Protein AF-A0A949Y9H6-F1 (afdb_monomer_lite)

Structure (mmCIF, N/CA/C/O backbone):
data_AF-A0A949Y9H6-F1
#
_entry.id   AF-A0A949Y9H6-F1
#
loop_
_atom_site.group_PDB
_atom_site.id
_atom_site.type_symbol
_atom_site.label_atom_id
_atom_site.label_alt_id
_atom_site.label_comp_id
_atom_site.label_asym_id
_atom_site.label_entity_id
_atom_site.label_seq_id
_atom_site.pdbx_PDB_ins_code
_atom_site.Cartn_x
_atom_site.Cartn_y
_atom_site.Cartn_z
_atom_site.occupancy
_atom_site.B_iso_or_equiv
_atom_site.auth_seq_id
_atom_site.auth_comp_id
_atom_site.auth_asym_id
_atom_site.auth_atom_id
_atom_site.pdbx_PDB_model_num
ATOM 1 N N . MET A 1 1 ? -14.222 -6.200 14.059 1.00 58.75 1 MET A N 1
ATOM 2 C CA . MET A 1 1 ? -14.050 -4.733 14.048 1.00 58.75 1 MET A CA 1
ATOM 3 C C . MET A 1 1 ? -12.637 -4.454 14.512 1.00 58.75 1 MET A C 1
ATOM 5 O O . MET A 1 1 ? -12.240 -5.049 15.506 1.00 58.75 1 MET A O 1
ATOM 9 N N . SER A 1 2 ? -11.886 -3.640 13.776 1.00 62.31 2 SER A N 1
ATOM 10 C CA . SER A 1 2 ? -10.478 -3.352 14.056 1.00 62.31 2 SER A CA 1
ATOM 11 C C . SER A 1 2 ? -10.312 -1.855 14.305 1.00 62.31 2 SER A C 1
ATOM 13 O O . SER A 1 2 ? -10.803 -1.039 13.527 1.00 62.31 2 SER A O 1
ATOM 15 N N . SER A 1 3 ? -9.654 -1.491 15.401 1.00 71.50 3 SER A N 1
ATOM 16 C CA . SER A 1 3 ? -9.093 -0.152 15.594 1.00 71.50 3 SER A CA 1
ATOM 17 C C . SER A 1 3 ? -7.696 -0.128 14.980 1.00 71.50 3 SER A C 1
ATOM 19 O O . SER A 1 3 ? -6.914 -1.038 15.250 1.00 71.50 3 SER A O 1
ATOM 21 N N . PHE A 1 4 ? -7.379 0.894 14.187 1.00 81.38 4 PHE A N 1
ATOM 22 C CA . PHE A 1 4 ? -6.066 1.047 13.563 1.00 81.38 4 PHE A CA 1
ATOM 23 C C . PHE A 1 4 ? -5.512 2.443 13.839 1.00 81.38 4 PHE A C 1
ATOM 25 O O . PHE A 1 4 ? -6.183 3.454 13.609 1.00 81.38 4 PHE A O 1
ATOM 32 N N . GLN A 1 5 ? -4.284 2.480 14.345 1.00 85.75 5 GLN A N 1
ATOM 33 C CA . GLN A 1 5 ? -3.508 3.698 14.511 1.00 85.75 5 GLN A CA 1
ATOM 34 C C . GLN A 1 5 ? -2.097 3.461 13.996 1.00 85.75 5 GLN A C 1
ATOM 36 O O . GLN A 1 5 ? -1.432 2.503 14.383 1.00 85.75 5 GLN A O 1
ATOM 41 N N . ALA A 1 6 ? -1.644 4.387 13.165 1.00 88.38 6 ALA A N 1
ATOM 42 C CA . ALA A 1 6 ? -0.269 4.500 12.730 1.00 88.38 6 ALA A CA 1
ATOM 43 C C . ALA A 1 6 ? 0.172 5.941 12.981 1.00 88.38 6 ALA A C 1
ATOM 45 O O . ALA A 1 6 ? -0.481 6.879 12.527 1.00 88.38 6 ALA A O 1
ATOM 46 N N . VAL A 1 7 ? 1.260 6.128 13.723 1.00 91.12 7 VAL A N 1
ATOM 47 C CA . VAL A 1 7 ? 1.805 7.454 14.034 1.00 91.12 7 VAL A CA 1
ATOM 48 C C . VAL A 1 7 ? 3.239 7.487 13.543 1.00 91.12 7 VAL A C 1
ATOM 50 O O . VAL A 1 7 ? 4.058 6.700 14.010 1.00 91.12 7 VAL A O 1
ATOM 53 N N . ASN A 1 8 ? 3.528 8.381 12.595 1.00 91.69 8 ASN A N 1
ATOM 54 C CA . ASN A 1 8 ? 4.834 8.491 11.939 1.00 91.69 8 ASN A CA 1
ATOM 55 C C . ASN A 1 8 ? 5.367 7.137 11.430 1.00 91.69 8 ASN A C 1
ATOM 57 O O . ASN A 1 8 ? 6.554 6.836 11.555 1.00 91.69 8 ASN A O 1
ATOM 61 N N . ALA A 1 9 ? 4.481 6.305 10.880 1.00 94.75 9 ALA A N 1
ATOM 62 C CA . ALA A 1 9 ? 4.837 4.984 10.385 1.00 94.75 9 ALA A CA 1
ATOM 63 C C . ALA A 1 9 ? 5.534 5.075 9.022 1.00 94.75 9 ALA A C 1
ATOM 65 O O . ALA A 1 9 ? 5.258 5.973 8.223 1.00 94.75 9 ALA A O 1
ATOM 66 N N . SER A 1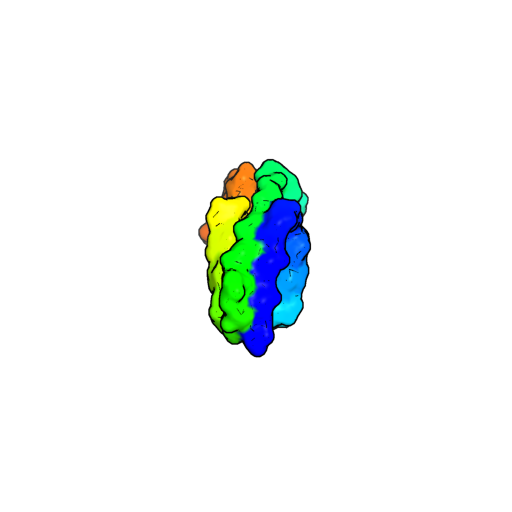 10 ? 6.422 4.124 8.730 1.00 95.88 10 SER A N 1
ATOM 67 C CA . SER A 1 10 ? 6.996 3.997 7.390 1.00 95.88 10 SER A CA 1
ATOM 68 C C . SER A 1 10 ? 5.953 3.466 6.404 1.00 95.88 10 SER A C 1
ATOM 70 O O . SER A 1 10 ? 5.004 2.774 6.787 1.00 95.88 10 SER A O 1
ATOM 72 N N . VAL A 1 11 ? 6.151 3.744 5.112 1.00 96.31 11 VAL A N 1
ATOM 73 C CA . VAL A 1 11 ? 5.305 3.182 4.050 1.00 96.31 11 VAL A CA 1
ATOM 74 C C . VAL A 1 11 ? 5.291 1.649 4.090 1.00 96.31 11 VAL A C 1
ATOM 76 O O . VAL A 1 11 ? 4.235 1.051 3.918 1.00 96.31 11 VAL A O 1
ATOM 79 N N . ASP A 1 12 ? 6.416 1.000 4.404 1.00 95.88 12 ASP A N 1
ATOM 80 C CA . ASP A 1 12 ? 6.486 -0.460 4.514 1.00 95.88 12 ASP A CA 1
ATOM 81 C C . ASP A 1 12 ? 5.586 -1.024 5.612 1.00 95.88 12 ASP A C 1
ATOM 83 O O . ASP A 1 12 ? 4.917 -2.030 5.379 1.00 95.88 12 ASP A O 1
ATOM 87 N N . SER A 1 13 ? 5.516 -0.366 6.774 1.00 95.81 13 SER A N 1
ATOM 88 C CA . SER A 1 13 ? 4.618 -0.782 7.856 1.00 95.81 13 SER A CA 1
ATOM 89 C C . SER A 1 13 ? 3.147 -0.647 7.457 1.00 95.81 13 SER A C 1
ATOM 91 O O . SER A 1 13 ? 2.351 -1.540 7.739 1.00 95.81 13 SER A O 1
ATOM 93 N N . ILE A 1 14 ? 2.784 0.434 6.756 1.00 97.00 14 ILE A N 1
ATOM 94 C CA . ILE A 1 14 ? 1.417 0.624 6.246 1.00 97.00 14 ILE A CA 1
ATOM 95 C C . ILE A 1 14 ? 1.066 -0.436 5.193 1.00 97.00 14 ILE A C 1
ATOM 97 O O . ILE A 1 14 ? -0.028 -0.999 5.219 1.00 97.00 14 ILE A O 1
ATOM 101 N N . LEU A 1 15 ? 1.994 -0.740 4.282 1.00 97.25 15 LEU A N 1
ATOM 102 C CA . LEU A 1 15 ? 1.795 -1.756 3.249 1.00 97.25 15 LEU A CA 1
ATOM 103 C C . LEU A 1 15 ? 1.692 -3.168 3.833 1.00 97.25 15 LEU A C 1
ATOM 105 O O . LEU A 1 15 ? 0.904 -3.966 3.336 1.00 97.25 15 LEU A O 1
ATOM 109 N N . GLN A 1 16 ? 2.439 -3.472 4.895 1.00 96.31 16 GLN A N 1
ATOM 110 C CA . GLN A 1 16 ? 2.328 -4.753 5.592 1.00 96.31 16 GLN A CA 1
ATOM 111 C C . GLN A 1 16 ? 0.933 -4.938 6.206 1.00 96.31 16 GLN A C 1
ATOM 113 O O . GLN A 1 16 ? 0.344 -6.009 6.070 1.00 96.31 16 GLN A O 1
ATOM 118 N N . GLU A 1 17 ? 0.375 -3.901 6.837 1.00 95.06 17 GLU A N 1
ATOM 119 C CA . GLU A 1 17 ? -1.004 -3.945 7.340 1.00 95.06 17 GLU A CA 1
ATOM 120 C C . GLU A 1 17 ? -2.000 -4.145 6.188 1.00 95.06 17 GLU A C 1
ATOM 122 O O . GLU A 1 17 ? -2.891 -4.992 6.261 1.00 95.06 17 GLU A O 1
ATOM 127 N N . TYR A 1 18 ? -1.832 -3.401 5.092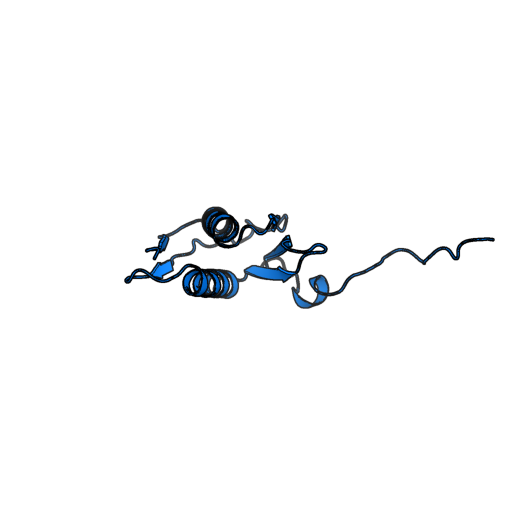 1.00 96.25 18 TYR A N 1
ATOM 128 C CA . TYR A 1 18 ? -2.681 -3.531 3.908 1.00 96.25 18 TYR A CA 1
ATOM 129 C C . TYR A 1 18 ? -2.672 -4.960 3.338 1.00 96.25 18 TYR A C 1
ATOM 131 O O . TYR A 1 18 ? -3.732 -5.521 3.044 1.00 96.25 18 TYR A O 1
ATOM 139 N N . GLU A 1 19 ? -1.494 -5.574 3.220 1.00 96.50 19 GLU A N 1
ATOM 140 C CA . GLU A 1 19 ? -1.321 -6.963 2.781 1.00 96.50 19 GLU A CA 1
ATOM 141 C C . GLU A 1 19 ? -2.021 -7.947 3.727 1.00 96.50 19 GLU A C 1
ATOM 143 O O . GLU A 1 19 ? -2.733 -8.837 3.267 1.00 96.50 19 GLU A O 1
ATOM 148 N N . GLN A 1 20 ? -1.920 -7.754 5.045 1.00 94.88 20 GLN A N 1
ATOM 149 C CA . GLN A 1 20 ? -2.608 -8.605 6.024 1.00 94.88 20 GLN A CA 1
ATOM 150 C C . GLN A 1 20 ? -4.135 -8.470 5.971 1.00 94.88 20 GLN A C 1
ATOM 152 O O . GLN A 1 20 ? -4.854 -9.460 6.130 1.00 94.88 20 GLN A O 1
ATOM 157 N N . LEU A 1 21 ? -4.647 -7.258 5.744 1.00 94.12 21 LEU A N 1
ATOM 158 C CA . LEU A 1 21 ? -6.086 -6.998 5.672 1.00 94.12 21 LEU A CA 1
ATOM 159 C C . LEU A 1 21 ? -6.716 -7.532 4.384 1.00 94.12 21 LEU A C 1
ATOM 161 O O . LEU A 1 21 ? -7.851 -8.015 4.419 1.00 94.12 21 LEU A O 1
ATOM 165 N N . THR A 1 22 ? -6.001 -7.430 3.262 1.00 94.81 22 THR A N 1
ATOM 166 C CA . THR A 1 22 ? -6.509 -7.795 1.929 1.00 94.81 22 THR A CA 1
ATOM 167 C C . THR A 1 22 ? -6.144 -9.219 1.509 1.00 94.81 22 THR A C 1
ATOM 169 O O . THR A 1 22 ? -6.871 -9.833 0.729 1.00 94.81 22 THR A O 1
ATOM 172 N N . GLY A 1 23 ? -5.036 -9.758 2.023 1.00 96.00 23 GLY A N 1
ATOM 173 C CA . GLY A 1 23 ? -4.435 -11.008 1.560 1.00 96.00 23 GLY A CA 1
ATOM 174 C C . GLY A 1 23 ? -3.808 -10.911 0.165 1.00 96.00 23 GLY A C 1
ATOM 175 O O . GLY A 1 23 ? -3.580 -11.948 -0.460 1.00 96.00 23 GLY A O 1
ATOM 176 N N . ASN A 1 24 ? -3.587 -9.696 -0.349 1.00 96.56 24 ASN A N 1
ATOM 177 C CA . ASN A 1 24 ? -2.985 -9.469 -1.659 1.00 96.56 24 ASN A CA 1
ATOM 178 C C . ASN A 1 24 ? -1.460 -9.484 -1.571 1.00 96.56 24 ASN A C 1
ATOM 180 O O . ASN A 1 24 ? -0.895 -8.810 -0.717 1.00 96.56 24 ASN A O 1
ATOM 184 N N . ALA A 1 25 ? -0.796 -10.147 -2.516 1.00 97.25 25 ALA A N 1
ATOM 185 C CA . ALA A 1 25 ?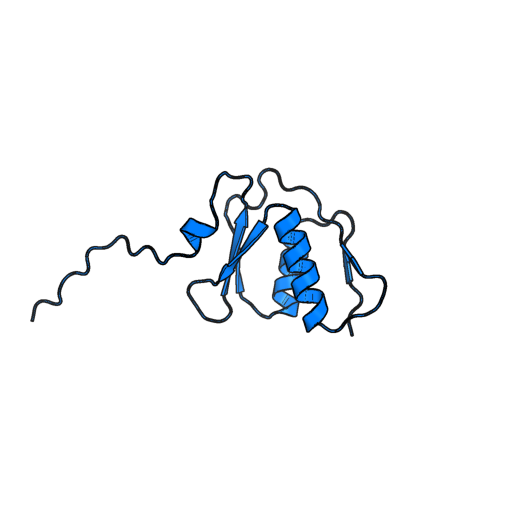 0.653 -10.057 -2.651 1.00 97.25 25 ALA A CA 1
ATOM 186 C C . ALA A 1 25 ? 1.056 -8.696 -3.243 1.00 97.25 25 ALA A C 1
ATOM 188 O O . ALA A 1 25 ? 0.536 -8.279 -4.287 1.00 97.25 25 ALA A O 1
ATOM 189 N N . LEU A 1 26 ? 2.000 -8.012 -2.592 1.00 97.44 26 LEU A N 1
ATOM 190 C CA . LEU A 1 26 ? 2.450 -6.681 -3.006 1.00 97.44 26 LEU A CA 1
ATOM 191 C C . LEU A 1 26 ? 3.733 -6.727 -3.845 1.00 97.44 26 LEU A C 1
ATOM 193 O O . LEU A 1 26 ? 4.777 -7.197 -3.397 1.00 97.44 26 LEU A O 1
ATOM 197 N N . ILE A 1 27 ? 3.678 -6.153 -5.046 1.00 95.56 27 ILE A N 1
ATOM 198 C CA . ILE A 1 27 ? 4.835 -5.914 -5.916 1.00 95.56 27 ILE A CA 1
ATOM 199 C C . ILE A 1 27 ? 5.264 -4.459 -5.720 1.00 95.56 27 ILE A C 1
ATOM 201 O O . ILE A 1 27 ? 4.624 -3.534 -6.220 1.00 95.56 27 ILE A O 1
ATOM 205 N N . LYS A 1 28 ? 6.328 -4.245 -4.950 1.00 95.38 28 LYS A N 1
ATOM 206 C CA . LYS A 1 28 ? 6.772 -2.907 -4.547 1.00 95.38 28 LYS A CA 1
ATOM 207 C C . LYS A 1 28 ? 7.744 -2.308 -5.558 1.00 95.38 28 LYS A C 1
ATOM 209 O O . LYS A 1 28 ? 8.628 -2.996 -6.065 1.00 95.38 28 LYS A O 1
ATOM 214 N N . ASP A 1 29 ? 7.608 -1.011 -5.806 1.00 92.38 29 ASP A N 1
ATOM 215 C CA . ASP A 1 29 ? 8.600 -0.240 -6.544 1.00 92.38 29 ASP A CA 1
ATOM 216 C C . ASP A 1 29 ? 9.989 -0.319 -5.883 1.00 92.38 29 ASP A C 1
ATOM 218 O O . ASP A 1 29 ? 10.110 -0.199 -4.666 1.00 92.38 29 ASP A O 1
ATOM 222 N N . SER A 1 30 ? 11.060 -0.438 -6.670 1.00 92.06 30 SER A N 1
ATOM 223 C CA . SER A 1 30 ? 12.429 -0.334 -6.153 1.00 92.06 30 SER A CA 1
ATOM 224 C C . SER A 1 30 ? 12.738 1.050 -5.578 1.00 92.06 30 SER A C 1
ATOM 226 O O . SER A 1 30 ? 13.562 1.170 -4.674 1.00 92.06 30 SER A O 1
ATOM 228 N N . SER A 1 31 ? 12.056 2.097 -6.052 1.00 93.38 31 SER A N 1
ATOM 229 C CA . SER A 1 31 ? 12.183 3.457 -5.526 1.00 93.38 31 SER A CA 1
ATOM 230 C C . SER A 1 31 ? 11.198 3.764 -4.396 1.00 93.38 31 SER A C 1
ATOM 232 O O . SER A 1 31 ? 10.961 4.937 -4.115 1.00 93.38 31 SER A O 1
ATOM 234 N N . LEU A 1 32 ? 10.602 2.757 -3.742 1.00 93.00 32 LEU A N 1
ATOM 235 C CA . LEU A 1 32 ? 9.579 2.969 -2.709 1.00 93.00 32 LEU A CA 1
ATOM 236 C C . LEU A 1 32 ? 10.045 3.924 -1.599 1.00 93.00 32 LEU A C 1
ATOM 238 O O . LEU A 1 32 ? 9.300 4.813 -1.214 1.00 93.00 32 LEU A O 1
ATOM 242 N N . ALA A 1 33 ? 11.291 3.797 -1.140 1.00 90.56 33 ALA A N 1
ATOM 243 C CA . ALA A 1 33 ? 11.834 4.621 -0.058 1.00 90.56 33 ALA A CA 1
ATOM 244 C C . ALA A 1 33 ? 12.283 6.034 -0.493 1.00 90.56 33 ALA A C 1
ATOM 246 O O . ALA A 1 33 ? 12.606 6.869 0.353 1.00 90.56 33 ALA A O 1
ATOM 247 N N . VAL A 1 34 ? 12.334 6.325 -1.797 1.00 90.00 34 VAL A N 1
ATOM 248 C CA . VAL A 1 34 ? 12.821 7.617 -2.302 1.00 90.00 34 VAL A CA 1
ATOM 249 C C . VAL A 1 34 ? 11.828 8.720 -1.938 1.00 90.00 34 VAL A C 1
ATOM 251 O O . VAL A 1 34 ? 10.667 8.674 -2.343 1.00 90.00 34 VAL A O 1
ATOM 254 N N . ASN A 1 35 ? 12.294 9.726 -1.192 1.00 88.50 35 ASN A N 1
ATOM 255 C CA . ASN A 1 35 ? 11.472 10.832 -0.682 1.00 88.50 35 ASN A CA 1
ATOM 256 C C . ASN A 1 35 ? 10.254 10.363 0.137 1.00 88.50 35 ASN A C 1
ATOM 258 O O . ASN A 1 35 ? 9.231 11.048 0.183 1.00 88.50 35 ASN A O 1
ATOM 262 N N . ALA A 1 36 ? 10.346 9.187 0.765 1.00 89.12 36 ALA A N 1
ATOM 263 C CA . ALA A 1 36 ? 9.277 8.647 1.587 1.00 89.12 36 ALA A CA 1
ATOM 264 C C . ALA A 1 36 ? 9.126 9.470 2.873 1.00 89.12 36 ALA A C 1
ATOM 266 O O . ALA A 1 36 ? 10.033 9.518 3.705 1.00 89.12 36 ALA A O 1
ATOM 267 N N . LEU A 1 37 ? 7.965 10.101 3.041 1.00 92.56 37 LEU A N 1
ATOM 268 C CA . LEU A 1 37 ? 7.594 10.767 4.286 1.00 92.56 37 LEU A CA 1
ATOM 269 C C . LEU A 1 37 ? 6.845 9.793 5.210 1.00 92.56 37 LEU A C 1
ATOM 271 O O . LEU A 1 37 ? 6.135 8.912 4.715 1.00 92.56 37 LEU A O 1
ATOM 275 N N . PRO A 1 38 ? 6.979 9.934 6.541 1.00 93.88 38 PRO A N 1
ATOM 276 C CA . PRO A 1 38 ? 6.199 9.147 7.487 1.00 93.88 38 PRO A CA 1
ATOM 277 C C . PRO A 1 38 ? 4.695 9.378 7.311 1.00 93.88 38 PRO A C 1
ATOM 279 O O . PRO A 1 38 ? 4.240 10.514 7.177 1.00 93.88 38 PRO A O 1
ATOM 282 N N . ILE A 1 39 ? 3.919 8.300 7.370 1.00 95.38 39 ILE A N 1
ATOM 283 C CA . ILE A 1 39 ? 2.465 8.316 7.218 1.00 95.38 39 ILE A CA 1
ATOM 284 C C . ILE A 1 39 ? 1.827 8.207 8.604 1.00 95.38 39 ILE A C 1
ATOM 286 O O . ILE A 1 39 ? 2.199 7.358 9.417 1.00 95.38 39 ILE A O 1
ATOM 290 N N . SER A 1 40 ? 0.839 9.060 8.867 1.00 94.31 40 SER A N 1
ATOM 291 C CA . SER A 1 40 ? 0.028 8.996 10.084 1.00 94.31 40 SER A CA 1
ATOM 292 C C . SER A 1 40 ? -1.441 8.779 9.734 1.00 94.31 40 SER A C 1
ATOM 294 O O . SER A 1 40 ? -2.002 9.505 8.915 1.00 94.31 40 SER A O 1
ATOM 296 N N . ILE A 1 41 ? -2.063 7.783 10.362 1.00 94.25 41 ILE A N 1
ATOM 297 C CA . ILE A 1 41 ? -3.471 7.411 10.192 1.00 94.25 41 ILE A CA 1
ATOM 298 C C . ILE A 1 41 ? -4.061 7.211 11.587 1.00 94.25 41 ILE A C 1
ATOM 300 O O . ILE A 1 41 ? -3.543 6.429 12.383 1.00 94.25 41 ILE A O 1
ATOM 304 N N . SER A 1 42 ? -5.160 7.903 11.882 1.00 92.56 42 SER A N 1
ATOM 305 C CA . SER A 1 42 ? -5.883 7.759 13.146 1.00 92.56 42 SER A CA 1
ATOM 306 C C . SER A 1 42 ? -7.339 7.417 12.868 1.00 92.56 42 SER A C 1
ATOM 308 O O . SER A 1 42 ? -8.085 8.243 12.342 1.00 92.56 42 SER A O 1
ATOM 310 N N . VAL A 1 43 ? -7.739 6.191 13.217 1.00 91.31 43 VAL A N 1
ATOM 311 C CA . VAL A 1 43 ? -9.130 5.739 13.134 1.00 91.31 43 VAL A CA 1
ATOM 312 C C . VAL A 1 43 ? -9.669 5.598 14.563 1.00 91.31 43 VAL A C 1
ATOM 314 O O . VAL A 1 43 ? -9.416 4.590 15.225 1.00 91.31 43 VAL A O 1
ATOM 317 N N . PRO A 1 44 ? -10.379 6.615 15.091 1.00 85.44 44 PRO A N 1
ATOM 318 C CA . PRO A 1 44 ? -10.706 6.696 16.517 1.00 85.44 44 PRO A CA 1
ATOM 319 C C . PRO A 1 44 ? -11.778 5.697 16.967 1.00 85.44 44 PRO A C 1
ATOM 321 O O . PRO A 1 44 ? -11.906 5.432 18.159 1.00 85.44 44 PRO A O 1
ATOM 324 N N . LYS A 1 45 ? -12.568 5.151 16.037 1.00 88.06 45 LYS A N 1
ATOM 325 C CA . LYS A 1 45 ? -13.601 4.148 16.316 1.00 88.06 45 LYS A CA 1
ATOM 326 C C . LYS A 1 45 ? -13.266 2.849 15.582 1.00 88.06 45 LYS A C 1
ATOM 328 O O . LYS A 1 45 ? -12.793 2.926 14.453 1.00 88.06 45 LYS A O 1
ATOM 333 N N . PRO A 1 46 ? -13.525 1.667 16.165 1.00 88.12 46 PRO A N 1
ATOM 334 C CA . PRO A 1 46 ? -13.358 0.411 15.447 1.00 88.12 46 PRO A CA 1
ATOM 335 C C . PRO A 1 46 ? -14.230 0.373 14.188 1.00 88.12 46 PRO A C 1
ATOM 337 O O . PRO A 1 46 ? -15.431 0.628 14.261 1.00 88.12 46 PRO A O 1
ATOM 340 N N . VAL A 1 47 ? -13.633 0.008 13.056 1.00 90.81 47 VAL A N 1
ATOM 341 C CA . VAL A 1 47 ? -14.317 -0.124 11.759 1.00 90.81 47 VAL A CA 1
ATOM 342 C C . VAL A 1 47 ? -14.206 -1.567 11.244 1.00 90.81 47 VAL A C 1
ATOM 344 O O . VAL A 1 47 ? -13.338 -2.331 11.694 1.00 90.81 47 VAL A O 1
ATOM 347 N N . PRO A 1 48 ? -15.100 -2.033 10.357 1.00 90.62 48 PRO A N 1
ATOM 348 C CA . PRO A 1 48 ? -14.910 -3.300 9.660 1.00 90.62 48 PRO A CA 1
ATOM 349 C C . PRO A 1 48 ? -13.706 -3.234 8.707 1.00 90.62 48 PRO A C 1
ATOM 351 O O . PRO A 1 48 ? -13.323 -2.170 8.227 1.00 90.62 48 PRO A O 1
ATOM 354 N N . ARG A 1 49 ? -13.113 -4.396 8.398 1.00 86.69 49 ARG A N 1
ATOM 355 C CA . ARG A 1 49 ? -11.938 -4.486 7.505 1.00 86.69 49 ARG A CA 1
ATOM 356 C C . ARG A 1 49 ? -12.196 -3.845 6.140 1.00 86.69 49 ARG A C 1
ATOM 358 O O . ARG A 1 49 ? -11.330 -3.154 5.624 1.00 86.69 49 ARG A O 1
ATOM 365 N N . SER A 1 50 ? -13.402 -4.029 5.605 1.00 89.19 50 SER A N 1
ATOM 366 C CA . SER A 1 50 ? -13.846 -3.449 4.334 1.00 89.19 50 SER A CA 1
ATOM 367 C C . SER A 1 50 ? -13.843 -1.920 4.316 1.00 89.19 50 SER A C 1
ATOM 369 O O . SER A 1 50 ? -13.742 -1.340 3.244 1.00 89.19 50 SER A O 1
ATOM 371 N N . GLU A 1 51 ? -13.949 -1.268 5.476 1.00 91.69 51 GLU A N 1
ATOM 372 C CA . GLU A 1 51 ? -13.865 0.192 5.600 1.00 91.69 51 GLU A CA 1
ATOM 373 C C . GLU A 1 51 ? -12.437 0.664 5.895 1.00 91.69 51 GLU A C 1
ATOM 375 O O . GLU A 1 51 ? -12.049 1.750 5.478 1.00 91.69 51 GLU A O 1
ATOM 380 N N . LEU A 1 52 ? -11.623 -0.153 6.571 1.00 92.62 52 LEU A N 1
ATOM 381 C CA . LEU A 1 52 ? -10.234 0.197 6.875 1.00 92.62 52 LEU A CA 1
ATOM 382 C C . LEU A 1 52 ? -9.332 0.184 5.632 1.00 92.62 52 LEU A C 1
ATOM 384 O O . LEU A 1 52 ? -8.466 1.046 5.496 1.00 92.62 52 LEU A O 1
ATOM 388 N N . VAL A 1 53 ? -9.552 -0.766 4.719 1.00 94.88 53 VAL A N 1
ATOM 389 C CA . VAL A 1 53 ? -8.810 -0.876 3.453 1.00 94.88 53 VAL A CA 1
ATOM 390 C C . VAL A 1 53 ? -8.835 0.439 2.657 1.00 94.88 53 VAL A C 1
ATOM 392 O O . VAL A 1 53 ? -7.759 1.001 2.460 1.00 94.88 53 VAL A O 1
ATOM 395 N N . PRO A 1 54 ? -9.994 1.019 2.282 1.00 95.12 54 PRO A N 1
ATOM 396 C CA . PRO A 1 54 ? -10.020 2.262 1.507 1.00 95.12 54 PRO A CA 1
ATOM 397 C C . PRO A 1 54 ? -9.442 3.470 2.262 1.00 95.12 54 PRO A C 1
ATOM 399 O O . PRO A 1 54 ? -8.942 4.400 1.627 1.00 95.12 54 PRO A O 1
ATOM 402 N N . ILE A 1 55 ? -9.454 3.473 3.603 1.00 95.50 55 ILE A N 1
ATOM 403 C CA . ILE A 1 55 ? -8.761 4.503 4.400 1.00 95.50 55 ILE A CA 1
ATOM 404 C C . ILE A 1 55 ? -7.244 4.409 4.188 1.00 95.50 55 ILE A C 1
ATOM 406 O O . ILE A 1 55 ? -6.595 5.426 3.933 1.00 95.50 55 ILE A O 1
ATOM 410 N N . ILE A 1 56 ? -6.681 3.199 4.262 1.00 96.00 56 ILE A N 1
ATOM 411 C CA . ILE A 1 56 ? -5.251 2.964 4.026 1.00 96.00 56 ILE A CA 1
ATOM 412 C C . ILE A 1 56 ? -4.877 3.314 2.580 1.00 96.00 56 ILE A C 1
ATOM 414 O O . ILE A 1 56 ? -3.889 4.014 2.363 1.00 96.00 56 ILE A O 1
ATOM 418 N N . GLU A 1 57 ? -5.684 2.903 1.599 1.00 96.75 57 GLU A N 1
ATOM 419 C CA . GLU A 1 57 ? -5.468 3.230 0.181 1.00 96.75 57 GLU A CA 1
ATOM 420 C C . GLU A 1 57 ? -5.466 4.747 -0.057 1.00 96.75 57 GLU A C 1
ATOM 422 O O . GLU A 1 57 ? -4.585 5.273 -0.738 1.00 96.75 57 GLU A O 1
ATOM 427 N N . SER A 1 58 ? -6.402 5.467 0.568 1.00 96.38 58 SER A N 1
ATOM 428 C CA . SER A 1 58 ? -6.483 6.931 0.483 1.00 96.38 58 SER A CA 1
ATOM 429 C C . SER A 1 58 ? -5.259 7.608 1.099 1.00 96.38 58 SER A C 1
ATOM 431 O O . SER A 1 58 ? -4.727 8.564 0.535 1.00 96.38 58 SER A O 1
ATOM 433 N N . ALA A 1 59 ? -4.783 7.108 2.243 1.00 96.19 59 ALA A N 1
ATOM 434 C CA . ALA A 1 59 ? -3.588 7.632 2.893 1.00 96.19 59 ALA A CA 1
ATOM 435 C C . ALA A 1 59 ? -2.323 7.381 2.057 1.00 96.19 59 ALA A C 1
ATOM 437 O O . ALA A 1 59 ? -1.491 8.278 1.930 1.00 96.19 59 ALA A O 1
ATOM 438 N N . LEU A 1 60 ? -2.185 6.199 1.452 1.00 96.81 60 LEU A N 1
ATOM 439 C CA . LEU A 1 60 ? -1.081 5.885 0.542 1.00 96.81 60 LEU A CA 1
ATOM 440 C C . LEU A 1 60 ? -1.090 6.810 -0.681 1.00 96.81 60 LEU A C 1
ATOM 442 O O . LEU A 1 60 ? -0.061 7.414 -0.989 1.00 96.81 60 LEU A O 1
ATOM 446 N N . LEU A 1 61 ? -2.256 7.008 -1.306 1.00 95.81 61 LEU A N 1
ATOM 447 C CA . LEU A 1 61 ? -2.402 7.899 -2.458 1.00 95.81 61 LEU A CA 1
ATOM 448 C C . LEU A 1 61 ? -2.064 9.355 -2.114 1.00 95.81 61 LEU A C 1
ATOM 450 O O . LEU A 1 61 ? -1.344 10.008 -2.868 1.00 95.81 61 LEU A O 1
ATOM 454 N N . LEU A 1 62 ? -2.522 9.849 -0.957 1.00 95.25 62 LEU A N 1
ATOM 455 C CA . LEU A 1 62 ? -2.186 11.189 -0.459 1.00 95.25 62 LEU A CA 1
ATOM 456 C C . LEU A 1 62 ? -0.669 11.380 -0.288 1.00 95.25 62 LEU A C 1
ATOM 458 O O . LEU A 1 62 ? -0.159 12.485 -0.451 1.00 95.25 62 LEU A O 1
ATOM 462 N N . ASN A 1 63 ? 0.050 10.295 0.005 1.00 94.88 63 ASN A N 1
ATOM 463 C CA . ASN A 1 63 ? 1.502 10.272 0.161 1.00 94.88 63 ASN A CA 1
ATOM 464 C C . ASN A 1 63 ? 2.240 9.844 -1.121 1.00 94.88 63 ASN A C 1
ATOM 466 O O . ASN A 1 63 ? 3.398 9.440 -1.053 1.00 94.88 63 ASN A O 1
ATOM 470 N N . ASN A 1 64 ? 1.604 9.991 -2.291 1.00 94.31 64 ASN A N 1
ATOM 471 C CA . ASN A 1 64 ? 2.170 9.715 -3.618 1.00 94.31 64 ASN A CA 1
ATOM 472 C C . ASN A 1 64 ? 2.484 8.236 -3.899 1.00 94.31 64 ASN A C 1
ATOM 474 O O . ASN A 1 64 ? 3.302 7.932 -4.770 1.00 94.31 64 ASN A O 1
ATOM 478 N N . TYR A 1 65 ? 1.807 7.312 -3.217 1.00 96.12 65 TYR A N 1
ATOM 479 C CA . TYR A 1 65 ? 1.851 5.888 -3.540 1.00 96.12 65 TYR A CA 1
ATOM 480 C C . TYR A 1 65 ? 0.566 5.459 -4.235 1.00 96.12 65 TYR A C 1
ATOM 482 O O . TYR A 1 65 ? -0.512 5.469 -3.642 1.00 96.12 65 TYR A O 1
ATOM 490 N N . ALA A 1 66 ? 0.677 5.044 -5.492 1.00 95.56 66 ALA A N 1
ATOM 491 C CA . ALA A 1 66 ? -0.447 4.471 -6.216 1.00 95.56 66 ALA A CA 1
ATOM 492 C C . ALA A 1 66 ? -0.464 2.950 -6.058 1.00 95.56 66 ALA A C 1
ATOM 494 O O . ALA A 1 66 ? 0.555 2.284 -6.251 1.00 95.56 66 ALA A O 1
ATOM 495 N N . LEU A 1 67 ? -1.642 2.411 -5.757 1.00 96.00 67 LEU A N 1
ATOM 496 C CA . LEU A 1 67 ? -1.926 0.983 -5.785 1.00 96.00 67 LEU A CA 1
ATOM 497 C C . LEU A 1 67 ? -2.65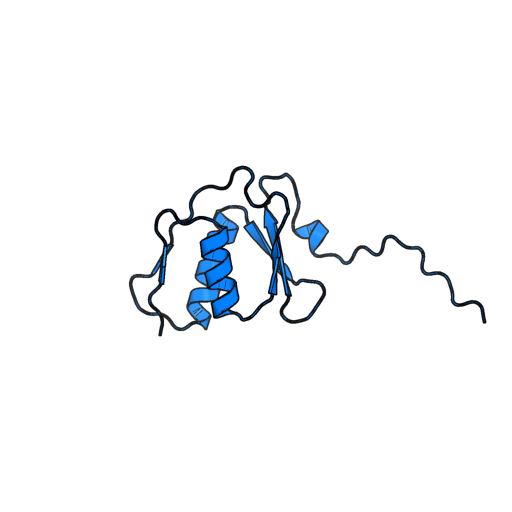5 0.668 -7.087 1.00 96.00 67 LEU A C 1
ATOM 499 O O . LEU A 1 67 ? -3.709 1.242 -7.361 1.00 96.00 67 LEU A O 1
ATOM 503 N N . ILE A 1 68 ? -2.089 -0.217 -7.901 1.00 93.75 68 ILE A N 1
ATOM 504 C CA . ILE A 1 68 ? -2.691 -0.632 -9.172 1.00 93.75 68 ILE A CA 1
ATOM 505 C C . ILE A 1 68 ? -2.777 -2.160 -9.245 1.00 93.75 68 ILE A C 1
ATOM 507 O O . ILE A 1 68 ? -1.916 -2.841 -8.678 1.00 93.75 68 ILE A O 1
ATOM 511 N N . PRO A 1 69 ? -3.781 -2.721 -9.943 1.00 92.94 69 PRO A N 1
ATOM 512 C CA . PRO A 1 69 ? -3.868 -4.160 -10.153 1.00 92.94 69 PRO A CA 1
ATOM 513 C C . PRO A 1 69 ? -2.570 -4.725 -10.738 1.00 92.94 69 PRO A C 1
ATOM 515 O O . PRO A 1 69 ? -1.983 -4.163 -11.668 1.00 92.94 69 PRO A O 1
ATOM 518 N N . GLY A 1 70 ? -2.100 -5.822 -10.153 1.00 90.31 70 GLY A N 1
ATOM 519 C CA . GLY A 1 70 ? -0.962 -6.567 -10.663 1.00 90.31 70 GLY A CA 1
ATOM 520 C C . GLY A 1 70 ? -1.338 -7.498 -11.821 1.00 90.31 70 GLY A C 1
ATOM 521 O O . GLY A 1 70 ? -2.481 -7.503 -12.278 1.00 90.31 70 GLY A O 1
ATOM 522 N N . PRO A 1 71 ? -0.364 -8.269 -12.329 1.00 87.56 71 PRO A N 1
ATOM 523 C CA . PRO A 1 71 ? -0.574 -9.164 -13.467 1.00 87.56 71 PRO A CA 1
ATOM 524 C C . PRO A 1 71 ? -1.502 -10.347 -13.151 1.00 87.56 71 PRO A C 1
ATOM 526 O O . PRO A 1 71 ? -2.128 -10.876 -14.062 1.00 87.56 71 PRO A O 1
ATOM 529 N N . GLU A 1 72 ? -1.601 -10.745 -11.880 1.00 90.31 72 GLU A N 1
ATOM 530 C CA . GLU A 1 72 ? -2.381 -11.898 -11.423 1.00 90.31 72 GLU A CA 1
ATOM 531 C C . GLU A 1 72 ? -3.505 -11.476 -10.461 1.00 90.31 72 GLU A C 1
ATOM 533 O O . GLU A 1 72 ? -3.393 -10.447 -9.777 1.00 90.31 72 GLU A O 1
ATOM 538 N N . PRO A 1 73 ? -4.574 -12.281 -10.316 1.00 91.44 73 PRO A N 1
ATOM 539 C CA . PRO A 1 73 ? -5.563 -12.077 -9.264 1.00 91.44 73 PRO A CA 1
ATOM 540 C C . PRO A 1 73 ? -4.901 -12.003 -7.883 1.00 91.44 73 PRO A C 1
ATOM 542 O O . PRO A 1 73 ? -4.001 -12.780 -7.573 1.00 91.44 73 PRO A O 1
ATOM 545 N N . LYS A 1 74 ? -5.371 -11.085 -7.031 1.00 93.50 74 LYS A N 1
ATOM 546 C CA . LYS A 1 74 ? -4.809 -10.824 -5.689 1.00 93.50 74 LYS A CA 1
ATOM 547 C C . LYS A 1 74 ? -3.351 -10.346 -5.681 1.00 93.50 74 LYS A C 1
ATOM 549 O O . LYS A 1 74 ? -2.670 -10.474 -4.667 1.00 93.50 74 LYS A O 1
ATOM 554 N N . THR A 1 75 ? -2.867 -9.773 -6.780 1.00 95.25 75 THR A N 1
ATOM 555 C CA . THR A 1 75 ? -1.593 -9.043 -6.792 1.00 95.25 75 THR A CA 1
ATOM 556 C C . THR A 1 75 ? -1.841 -7.553 -6.970 1.00 95.25 75 THR A C 1
ATOM 558 O O . THR A 1 75 ? -2.738 -7.144 -7.710 1.00 95.25 75 THR A O 1
ATOM 561 N N . VAL A 1 76 ? -1.056 -6.730 -6.279 1.00 96.62 76 VAL A N 1
ATOM 562 C CA . VAL A 1 76 ? -1.129 -5.265 -6.358 1.00 96.62 76 VAL A CA 1
ATOM 563 C C . VAL A 1 76 ? 0.278 -4.724 -6.546 1.00 96.62 76 VAL A C 1
ATOM 565 O O . VAL A 1 76 ? 1.184 -5.071 -5.791 1.00 96.62 76 VAL A O 1
ATOM 568 N N . LYS A 1 77 ? 0.477 -3.864 -7.547 1.00 95.38 77 LYS A N 1
ATOM 569 C CA . LYS A 1 77 ? 1.718 -3.100 -7.678 1.00 95.38 77 LYS A CA 1
ATOM 570 C C . LYS A 1 77 ? 1.603 -1.813 -6.869 1.00 95.38 77 LYS A C 1
ATOM 572 O O . LYS A 1 77 ? 0.584 -1.127 -6.937 1.00 95.38 77 LYS A O 1
ATOM 577 N N . VAL A 1 78 ? 2.668 -1.474 -6.156 1.00 96.56 78 VAL A N 1
ATOM 578 C CA . VAL A 1 78 ? 2.795 -0.227 -5.399 1.00 96.56 78 VAL A CA 1
ATOM 579 C C . VAL A 1 78 ? 3.803 0.655 -6.116 1.00 96.56 78 VAL A C 1
ATOM 581 O O . VAL A 1 78 ? 4.971 0.286 -6.197 1.00 96.56 78 VAL A O 1
ATOM 584 N N . ILE A 1 79 ? 3.364 1.801 -6.631 1.00 95.06 79 ILE A N 1
ATOM 585 C CA . ILE A 1 79 ? 4.194 2.730 -7.408 1.00 95.06 79 ILE A CA 1
ATOM 586 C C . ILE A 1 79 ? 4.460 3.987 -6.586 1.00 95.06 79 ILE A C 1
ATOM 588 O O . ILE A 1 79 ? 3.515 4.623 -6.124 1.00 95.06 79 ILE A O 1
ATOM 592 N N . ASN A 1 80 ? 5.731 4.376 -6.450 1.00 94.88 80 ASN A N 1
ATOM 593 C CA . ASN A 1 80 ? 6.092 5.673 -5.878 1.00 94.88 80 ASN A CA 1
ATOM 594 C C . ASN A 1 80 ? 6.090 6.745 -6.979 1.00 94.88 80 ASN A C 1
ATOM 596 O O . ASN A 1 80 ? 6.963 6.769 -7.849 1.00 94.88 80 ASN A O 1
ATOM 600 N N . MET A 1 81 ? 5.123 7.656 -6.924 1.00 91.88 81 MET A N 1
ATOM 601 C CA . MET A 1 81 ? 4.947 8.710 -7.924 1.00 91.88 81 MET A CA 1
ATOM 602 C C . MET A 1 81 ? 5.959 9.855 -7.777 1.00 91.88 81 MET A C 1
ATOM 604 O O . MET A 1 81 ? 6.220 10.563 -8.749 1.00 91.88 81 MET A O 1
ATOM 608 N N . ASN A 1 82 ? 6.604 10.004 -6.614 1.00 88.00 82 ASN A N 1
ATOM 609 C CA . ASN A 1 82 ? 7.667 10.999 -6.423 1.00 88.00 82 ASN A CA 1
ATOM 610 C C . ASN A 1 82 ? 8.939 10.664 -7.213 1.00 88.00 82 ASN A C 1
ATOM 612 O O . ASN A 1 82 ? 9.776 11.537 -7.431 1.00 88.00 82 ASN A O 1
ATOM 616 N N . ALA A 1 83 ? 9.091 9.416 -7.663 1.00 83.56 83 ALA A N 1
ATOM 617 C CA . ALA A 1 83 ? 10.211 8.980 -8.494 1.00 83.56 83 ALA A CA 1
ATOM 618 C C . ALA A 1 83 ? 10.004 9.268 -9.998 1.00 83.56 83 ALA A C 1
ATOM 620 O O . ALA A 1 83 ? 10.765 8.775 -10.828 1.00 83.56 83 ALA A O 1
ATOM 621 N N . GLY A 1 84 ? 8.968 10.034 -10.368 1.00 81.12 84 GLY A N 1
ATOM 622 C CA . GLY A 1 84 ? 8.674 10.408 -11.757 1.00 81.12 84 GLY A CA 1
ATOM 623 C C . GLY A 1 84 ? 7.927 9.341 -12.564 1.00 81.12 84 GLY A C 1
ATOM 624 O O . GLY A 1 84 ? 7.691 9.526 -13.758 1.00 81.12 84 GLY A O 1
ATOM 625 N N . LYS A 1 85 ? 7.528 8.232 -11.934 1.00 84.62 85 LYS A N 1
ATOM 626 C CA . LYS A 1 85 ? 6.714 7.192 -12.573 1.00 84.62 85 LYS A CA 1
ATOM 627 C C . LYS A 1 85 ? 5.248 7.605 -12.639 1.00 84.62 85 LYS A C 1
ATOM 629 O O . LYS A 1 85 ? 4.696 8.142 -11.681 1.00 84.62 85 LYS A O 1
ATOM 634 N N . ASN A 1 86 ? 4.600 7.307 -13.763 1.00 85.12 86 ASN A N 1
ATOM 635 C CA . ASN A 1 86 ? 3.179 7.563 -13.969 1.00 85.12 86 ASN A CA 1
ATOM 636 C C . ASN A 1 86 ? 2.380 6.259 -13.782 1.00 85.12 86 ASN A C 1
ATOM 638 O O . ASN A 1 86 ? 2.485 5.364 -14.614 1.00 85.12 86 ASN A O 1
ATOM 642 N N . PRO A 1 87 ? 1.520 6.133 -12.758 1.00 82.50 87 PRO A N 1
ATOM 643 C CA . PRO A 1 87 ? 0.751 4.906 -12.531 1.00 82.50 87 PRO A CA 1
ATOM 644 C C . PRO A 1 87 ? -0.136 4.501 -13.714 1.00 82.50 87 PRO A C 1
ATOM 646 O O . PRO A 1 87 ? -0.420 3.320 -13.898 1.00 82.50 87 PRO A O 1
ATOM 649 N N . ARG A 1 88 ? -0.552 5.465 -14.552 1.00 81.62 88 ARG A N 1
ATOM 650 C CA . ARG A 1 88 ? -1.362 5.181 -15.745 1.00 81.62 88 ARG A CA 1
ATOM 651 C C . ARG A 1 88 ? -0.602 4.371 -16.792 1.00 81.62 88 ARG A C 1
ATOM 653 O O . ARG A 1 88 ? -1.226 3.559 -17.464 1.00 81.62 88 ARG A O 1
ATOM 660 N N . SER A 1 89 ? 0.712 4.573 -16.937 1.00 78.62 89 SER A N 1
ATOM 661 C CA . SER A 1 89 ? 1.513 3.781 -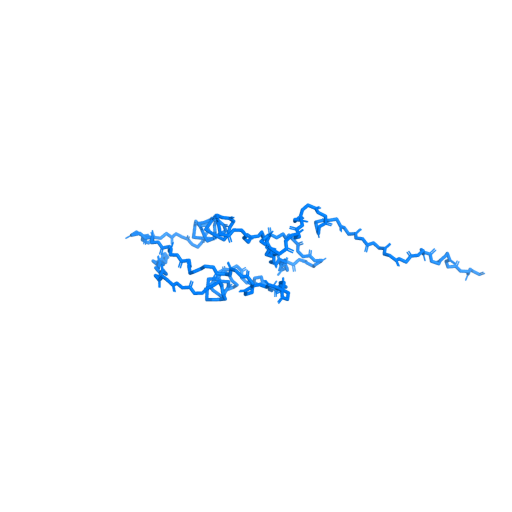17.880 1.00 78.62 89 SER A CA 1
ATOM 662 C C . SER A 1 89 ? 1.756 2.359 -17.375 1.00 78.62 89 SER A C 1
ATOM 664 O O . SER A 1 89 ? 1.863 1.445 -18.180 1.00 78.62 89 SER A O 1
ATOM 666 N N . GLU A 1 90 ? 1.776 2.161 -16.056 1.00 80.12 90 GLU A N 1
ATOM 667 C CA . GLU A 1 90 ? 2.005 0.856 -15.416 1.00 80.12 90 GLU A CA 1
ATOM 668 C C . GLU A 1 90 ? 0.755 -0.039 -15.353 1.00 80.12 90 GLU A C 1
ATOM 670 O O . GLU A 1 90 ? 0.860 -1.249 -15.117 1.00 80.12 90 GLU A O 1
ATOM 675 N N . ALA A 1 91 ? -0.426 0.558 -15.550 1.00 70.56 91 ALA A N 1
ATOM 676 C CA . ALA A 1 91 ? -1.717 -0.126 -15.588 1.00 70.56 91 ALA A CA 1
ATOM 677 C C . ALA A 1 91 ? -2.009 -0.798 -16.943 1.00 70.56 91 ALA A C 1
ATOM 679 O O . ALA A 1 91 ? -2.982 -1.542 -17.061 1.00 70.56 91 ALA A O 1
ATOM 680 N N . LEU A 1 92 ? -1.186 -0.544 -17.967 1.00 69.94 92 LEU A N 1
ATOM 681 C CA . LEU A 1 92 ? -1.319 -1.163 -19.281 1.00 69.94 92 LEU A CA 1
ATOM 682 C C . LEU A 1 92 ? -0.325 -2.325 -19.421 1.00 69.94 92 LEU A C 1
ATOM 684 O O . LEU A 1 92 ? 0.863 -2.148 -19.146 1.00 69.94 92 LEU A O 1
ATOM 688 N N . PRO A 1 93 ? -0.766 -3.512 -19.868 1.00 63.78 93 PRO A N 1
ATOM 689 C CA . PRO A 1 93 ? 0.145 -4.610 -20.157 1.00 63.78 93 PRO A CA 1
ATOM 690 C C . PRO A 1 93 ? 1.003 -4.259 -21.380 1.00 63.78 93 PRO A C 1
ATOM 692 O O . PRO A 1 93 ? 0.522 -4.232 -22.512 1.00 63.78 93 PRO A O 1
ATOM 695 N N . LEU A 1 94 ? 2.285 -3.973 -21.151 1.00 60.44 94 LEU A N 1
ATOM 696 C CA . LEU A 1 94 ? 3.263 -3.771 -22.215 1.00 60.44 94 LEU A CA 1
ATOM 697 C C . LEU A 1 94 ? 3.912 -5.113 -22.564 1.00 60.44 94 LEU A C 1
ATOM 699 O O . LEU A 1 94 ? 4.765 -5.614 -21.834 1.00 60.44 94 LEU A O 1
ATOM 703 N N . TYR A 1 95 ? 3.528 -5.687 -23.701 1.00 61.56 95 TYR A N 1
ATOM 704 C CA . TYR A 1 95 ? 4.231 -6.826 -24.286 1.00 61.56 95 TYR A CA 1
ATOM 705 C C . TYR A 1 95 ? 5.316 -6.306 -25.232 1.00 61.56 95 TYR A C 1
ATOM 707 O O . TYR A 1 95 ? 5.056 -6.005 -26.393 1.00 61.56 95 TYR A O 1
ATOM 715 N N . ALA A 1 96 ? 6.548 -6.188 -24.737 1.00 55.41 96 ALA A N 1
ATOM 716 C CA . ALA A 1 96 ? 7.710 -5.805 -25.543 1.00 55.41 96 ALA A CA 1
ATOM 717 C C . ALA A 1 96 ? 8.344 -7.014 -26.263 1.00 55.41 96 ALA A C 1
ATOM 719 O O . ALA A 1 96 ? 9.563 -7.171 -26.275 1.00 55.41 96 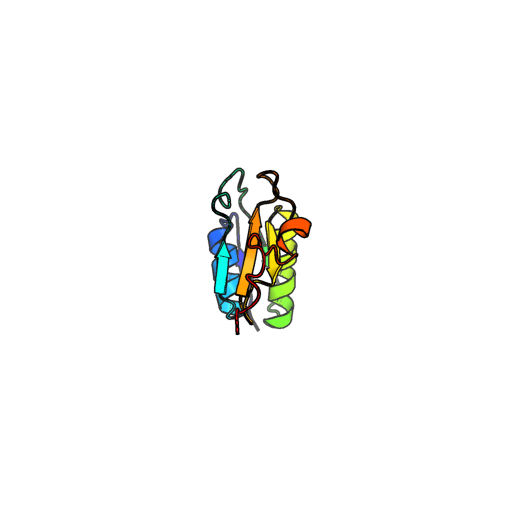ALA A O 1
ATOM 720 N N . SER A 1 97 ? 7.525 -7.890 -26.850 1.00 55.88 97 SER A N 1
ATOM 721 C CA . SER A 1 97 ? 8.009 -8.925 -27.765 1.00 55.88 97 SER A CA 1
ATOM 722 C C . SER A 1 97 ? 7.082 -9.005 -28.976 1.00 55.88 97 SER A C 1
ATOM 724 O O . SER A 1 97 ? 5.865 -9.081 -28.785 1.00 55.88 97 SER A O 1
ATOM 726 N N . PRO A 1 98 ? 7.609 -8.969 -30.214 1.00 54.25 98 PRO A N 1
ATOM 727 C CA . PRO A 1 98 ? 6.797 -9.285 -31.375 1.00 54.25 98 PRO A CA 1
ATOM 728 C C . PRO A 1 98 ? 6.323 -10.723 -31.190 1.00 54.25 98 PRO A C 1
ATOM 730 O O . PRO A 1 98 ? 7.141 -11.619 -31.001 1.00 54.25 98 PRO A O 1
ATOM 733 N N . ALA A 1 99 ? 5.008 -10.936 -31.177 1.00 57.12 99 ALA A N 1
ATOM 734 C CA . ALA A 1 99 ? 4.446 -12.275 -31.161 1.00 57.12 99 ALA A CA 1
ATOM 735 C C . ALA A 1 99 ? 5.066 -13.051 -32.329 1.00 57.12 99 ALA A C 1
ATOM 737 O O . ALA A 1 99 ? 4.771 -12.750 -33.485 1.00 57.12 99 ALA A O 1
ATOM 738 N N . GLU A 1 100 ? 5.968 -13.995 -32.048 1.00 60.38 100 GLU A N 1
ATOM 739 C CA . GLU A 1 100 ? 6.442 -14.902 -33.083 1.00 60.38 100 GLU A CA 1
ATOM 740 C C . GLU A 1 100 ? 5.221 -15.697 -33.553 1.00 60.38 100 GLU A C 1
ATOM 742 O O . GLU A 1 100 ? 4.605 -16.406 -32.747 1.00 60.38 100 GLU A O 1
ATOM 747 N N . PRO A 1 101 ? 4.806 -15.571 -34.827 1.00 56.41 101 PRO A N 1
ATOM 748 C CA . PRO A 1 101 ? 3.729 -16.394 -35.329 1.00 56.41 101 PRO A CA 1
ATOM 749 C C . PRO A 1 101 ? 4.220 -17.836 -35.280 1.00 56.41 101 PRO A C 1
ATOM 751 O O . PRO A 1 101 ? 5.260 -18.161 -35.858 1.00 56.41 101 PRO A O 1
ATOM 754 N N . SER A 1 102 ? 3.481 -18.688 -34.566 1.00 64.44 102 SER A N 1
ATOM 755 C CA . SER A 1 102 ? 3.740 -20.121 -34.487 1.00 64.44 102 SER A CA 1
ATOM 756 C C . SER A 1 102 ? 3.896 -20.670 -35.904 1.00 64.44 102 SER A C 1
ATOM 758 O O . SER A 1 102 ? 2.917 -20.780 -36.646 1.00 64.44 102 SER A O 1
ATOM 760 N N . ARG A 1 103 ? 5.138 -20.967 -36.305 1.00 56.31 103 ARG A N 1
ATOM 761 C CA . ARG A 1 103 ? 5.409 -21.648 -37.569 1.00 56.31 103 ARG A CA 1
ATOM 762 C C . ARG A 1 103 ? 4.848 -23.059 -37.441 1.00 56.31 103 ARG A C 1
ATOM 764 O O . ARG A 1 103 ? 5.329 -23.840 -36.623 1.00 56.31 103 ARG A O 1
ATOM 771 N N . ARG A 1 104 ? 3.774 -23.307 -38.187 1.00 55.12 104 ARG A N 1
ATOM 772 C CA . ARG A 1 104 ? 3.265 -24.647 -38.479 1.00 55.12 104 ARG A CA 1
ATOM 773 C C . ARG A 1 104 ? 4.195 -25.357 -39.450 1.00 55.12 104 ARG A C 1
ATOM 775 O O . ARG A 1 104 ? 4.795 -24.645 -40.288 1.00 55.12 104 ARG A O 1
#

Foldseek 3Di:
DDFDWDDQAWPVVLVVVLCVLQVAAEAEDPCSVPVTGGFTDGDPDDDDSVVVNVSSQVSCVVRQWHWEDDPDPRYIYTDRCVVVDDVVVVNDDDDPDDPDPPDD

Radius of gyration: 16.61 Å; chains: 1; bounding box: 28×36×55 Å

pLDDT: mean 87.16, std 12.56, range [54.25, 97.44]

Secondary structure (DSSP, 8-state):
-B--EEEEE-HHHHHHHHHHHH-PEEEE-TTTTTTPPPEEEE--S-B-HHHHHHHHHHHHHHTTEEEEE-SSTTEEEEEEGGGT--HHHHTS----S-------

Sequence (104 aa):
MSSFQAVNASVDSILQEYEQLTGNALIKDSSLAVNALPISISVPKPVPRSELVPIIESALLLNNYALIPGPEPKTVKVINMNAGKNPRSEALPLYASPAEPSRR